Protein AF-A0A8J2TL43-F1 (afdb_monomer_lite)

pLDDT: mean 73.12, std 11.28, range [51.12, 89.69]

Organism: NCBI:txid1247562

Foldseek 3Di:
DVVVVVVVVVVVVVVVVVVPPPPDDPPCNVVVVVVVCVVVVPPVPVPCDPPDDPVVVVVLVVVLVVLVVCVVAVDDDPDDDPCPPDPPVVPNPDPVSVVCNVDDDDPVVSVVVNVVSVVCVVVVVVVVVVVVVVPPD

Radius of gyration: 39.13 Å; chains: 1; bounding box: 69×34×116 Å

Sequence (137 aa):
MSENVDKHIEKLVDKAMKDATLETPSFNFTAHVMSQVEAIAKPSTTVYKPLISNKFWVLLFGCALVLVAFSVFGTQPESKNWFDTIDYSIFSNNRVTNAVSGFRFSQTSFYAILMCAVMLFIQVPLLKHYFNKRMEF

Secondary structure (DSSP, 8-state):
-HHHHHHHHHHHHHHHHHHS---PPPTTHHHHHHHHHHHHHS--------SS-HHHHHHHHHHHHHHHHHHHHS---SS--TTTTS--TTTTT-HHHHHHTT----HHHHHHHHHHHHHHHHHHHHHHHHHHHHH--

Structure (mmCIF, N/CA/C/O backbone):
data_AF-A0A8J2TL43-F1
#
_entry.id   AF-A0A8J2TL43-F1
#
loop_
_atom_site.group_PDB
_atom_site.id
_atom_site.type_symbol
_atom_site.label_atom_id
_atom_site.label_alt_id
_atom_site.label_comp_id
_atom_site.label_asym_id
_atom_site.label_entity_id
_atom_site.label_seq_i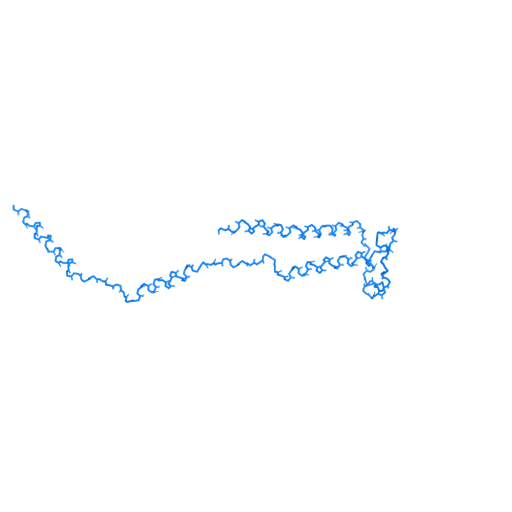d
_atom_site.pdbx_PDB_ins_code
_atom_site.Cartn_x
_atom_site.Cartn_y
_atom_site.Cartn_z
_atom_site.occupancy
_atom_site.B_iso_or_equiv
_atom_site.auth_seq_id
_atom_site.auth_comp_id
_atom_site.auth_asym_id
_atom_site.auth_atom_id
_atom_site.pdbx_PDB_model_num
ATOM 1 N N . MET A 1 1 ? -32.221 14.336 79.486 1.00 57.88 1 MET A N 1
ATOM 2 C CA . MET A 1 1 ? -33.206 15.202 78.793 1.00 57.88 1 MET A CA 1
ATOM 3 C C . MET A 1 1 ? -32.924 15.311 77.287 1.00 57.88 1 MET A C 1
ATOM 5 O O . MET A 1 1 ? -33.882 15.415 76.541 1.00 57.88 1 MET A O 1
ATOM 9 N N . SER A 1 2 ? -31.662 15.249 76.829 1.00 61.50 2 SER A N 1
ATOM 10 C CA . SER A 1 2 ? -31.260 15.359 75.409 1.00 61.50 2 SER A CA 1
ATOM 11 C C . SER A 1 2 ? -31.521 14.108 74.554 1.00 61.50 2 SER A C 1
ATOM 13 O O . SER A 1 2 ? -32.011 14.232 73.443 1.00 61.50 2 SER A O 1
ATOM 15 N N . GLU A 1 3 ? -31.303 12.904 75.089 1.00 70.12 3 GLU A N 1
ATOM 16 C CA . GLU A 1 3 ? -31.385 11.648 74.312 1.00 70.12 3 GLU A CA 1
ATOM 17 C C . GLU A 1 3 ? -32.776 11.354 73.713 1.00 70.12 3 GLU A C 1
ATOM 19 O O . GLU A 1 3 ? -32.910 10.678 72.697 1.00 70.12 3 GLU A O 1
ATOM 24 N N . ASN A 1 4 ? -33.843 11.858 74.340 1.00 72.62 4 ASN A N 1
ATOM 25 C CA . ASN A 1 4 ? -35.197 11.683 73.816 1.00 72.62 4 ASN A CA 1
ATOM 26 C C . ASN A 1 4 ? -35.430 12.587 72.593 1.00 72.62 4 ASN A C 1
ATOM 28 O O . ASN A 1 4 ? -36.062 12.174 71.627 1.00 72.62 4 ASN A O 1
ATOM 32 N N . VAL A 1 5 ? -34.851 13.793 72.600 1.00 77.88 5 VAL A N 1
ATOM 33 C CA . VAL A 1 5 ? -34.945 14.751 71.489 1.00 77.88 5 VAL A CA 1
ATOM 34 C C . VAL A 1 5 ? -34.274 14.181 70.240 1.00 77.88 5 VAL A C 1
ATOM 36 O O . VAL A 1 5 ? -34.893 14.189 69.180 1.00 77.88 5 VAL A O 1
ATOM 39 N N . ASP A 1 6 ? -33.089 13.585 70.373 1.00 82.19 6 ASP A N 1
ATOM 40 C CA . ASP A 1 6 ? -32.363 12.983 69.244 1.00 82.19 6 ASP A CA 1
ATOM 41 C C . ASP A 1 6 ? -33.162 11.845 68.584 1.00 82.19 6 ASP A C 1
ATOM 43 O O . ASP A 1 6 ? -33.313 11.813 67.362 1.00 82.19 6 ASP A O 1
ATOM 47 N N . LYS A 1 7 ? -33.798 10.980 69.389 1.00 84.06 7 LYS A N 1
ATOM 48 C CA . LYS A 1 7 ? -34.678 9.899 68.898 1.00 84.06 7 LYS A CA 1
ATOM 49 C C . LYS A 1 7 ? -35.912 10.421 68.162 1.00 84.06 7 LYS A C 1
ATOM 51 O O . LYS A 1 7 ? -36.431 9.755 67.264 1.00 84.06 7 LYS A O 1
ATOM 56 N N . HIS A 1 8 ? -36.424 11.587 68.553 1.00 85.38 8 HIS A N 1
ATOM 57 C CA . HIS A 1 8 ? -37.536 12.225 67.854 1.00 85.38 8 HIS A CA 1
ATOM 58 C C . HIS A 1 8 ? -37.095 12.813 66.511 1.00 85.38 8 HIS A C 1
ATOM 60 O O . HIS A 1 8 ? -37.832 12.672 65.538 1.00 85.38 8 HIS A O 1
ATOM 66 N N . ILE A 1 9 ? -35.903 13.409 66.435 1.00 85.75 9 ILE A N 1
ATOM 67 C CA . ILE A 1 9 ? -35.347 13.928 65.179 1.00 85.75 9 ILE A CA 1
ATOM 68 C C . ILE A 1 9 ? -35.045 12.789 64.201 1.00 85.75 9 ILE A C 1
ATOM 70 O O . ILE A 1 9 ? -35.451 12.866 63.044 1.00 85.75 9 ILE A O 1
ATOM 74 N N . GLU A 1 10 ? -34.433 11.701 64.662 1.00 87.69 10 GLU A N 1
ATOM 75 C CA . GLU A 1 10 ? -34.136 10.527 63.831 1.00 87.69 10 GLU A CA 1
ATOM 76 C C . GLU A 1 10 ? -35.414 9.912 63.240 1.00 87.69 10 GLU A C 1
ATOM 78 O O . GLU A 1 10 ? -35.498 9.679 62.037 1.00 87.69 10 GLU A O 1
ATOM 83 N N . LYS A 1 11 ? -36.480 9.784 64.044 1.00 88.75 11 LYS A N 1
ATOM 84 C CA . LYS A 1 11 ? -37.794 9.326 63.555 1.00 88.75 11 LYS A CA 1
ATOM 85 C C . LYS A 1 11 ? -38.423 10.254 62.517 1.00 88.75 11 LYS A C 1
ATOM 87 O O . LYS A 1 11 ? -39.170 9.779 61.662 1.00 88.75 11 LYS A O 1
ATOM 92 N N . LEU A 1 12 ? -38.186 11.562 62.609 1.00 88.38 12 LEU A N 1
ATOM 93 C CA . LEU A 1 12 ? -38.680 12.524 61.622 1.00 88.38 12 LEU A CA 1
ATOM 94 C C . LEU A 1 12 ? -37.902 12.411 60.308 1.00 88.38 12 LEU A C 1
ATOM 96 O O . LEU A 1 12 ? -38.522 12.439 59.246 1.00 88.38 12 LEU A O 1
ATOM 100 N N . VAL A 1 13 ? -36.582 12.230 60.381 1.00 87.56 13 VAL A N 1
ATOM 101 C CA . VAL A 1 13 ? -35.719 12.015 59.210 1.00 87.56 13 VAL A CA 1
ATOM 102 C C . VAL A 1 13 ? -36.069 10.702 58.514 1.00 87.56 13 VAL A C 1
ATOM 104 O O . VAL A 1 13 ? -36.318 10.713 57.311 1.00 87.56 13 VAL A O 1
ATOM 107 N N . ASP A 1 14 ? -36.207 9.605 59.258 1.00 86.12 14 ASP A N 1
ATOM 108 C CA . ASP A 1 14 ? -36.603 8.303 58.708 1.00 86.12 14 ASP A CA 1
ATOM 109 C C . ASP A 1 14 ? -37.970 8.361 58.028 1.00 86.12 14 ASP A C 1
ATOM 111 O O . ASP A 1 14 ? -38.169 7.797 56.951 1.00 86.12 14 ASP A O 1
ATOM 115 N N . LYS A 1 15 ? -38.927 9.071 58.633 1.00 84.81 15 LYS A N 1
ATOM 116 C CA . LYS A 1 15 ? -40.257 9.237 58.047 1.00 84.81 15 LYS A CA 1
ATOM 117 C C . LYS A 1 15 ? -40.203 10.077 56.770 1.00 84.81 15 LYS A C 1
ATOM 119 O O . LYS A 1 15 ? -40.811 9.692 55.778 1.00 84.81 15 LYS A O 1
ATOM 124 N N . ALA A 1 16 ? -39.437 11.167 56.770 1.00 83.56 16 ALA A N 1
ATOM 125 C CA . ALA A 1 16 ? -39.251 12.009 55.592 1.00 83.56 16 ALA A CA 1
ATOM 126 C C . ALA A 1 16 ? -38.532 11.268 54.449 1.00 83.56 16 ALA A C 1
ATOM 128 O O . ALA A 1 16 ? -38.919 11.413 53.293 1.00 83.56 16 ALA A O 1
ATOM 129 N N . MET A 1 17 ? -37.527 10.442 54.759 1.00 81.62 17 MET A N 1
ATOM 130 C CA . MET A 1 17 ? -36.815 9.630 53.765 1.00 81.62 17 MET A CA 1
ATOM 131 C C . MET A 1 17 ? -37.660 8.467 53.239 1.00 81.62 17 MET A C 1
ATOM 133 O O . MET A 1 17 ? -37.510 8.083 52.084 1.00 81.62 17 MET A O 1
ATOM 137 N N . LYS A 1 18 ? -38.557 7.909 54.059 1.00 80.31 18 LYS A N 1
ATOM 138 C CA . LYS A 1 18 ? -39.457 6.821 53.657 1.00 80.31 18 LYS A CA 1
ATOM 139 C C . LYS A 1 18 ? -40.646 7.303 52.821 1.00 80.31 18 LYS A C 1
ATOM 141 O O . LYS A 1 18 ? -41.090 6.572 51.939 1.00 80.31 18 LYS A O 1
ATOM 146 N N . ASP A 1 19 ? -41.141 8.511 53.093 1.00 74.12 19 ASP A N 1
ATOM 147 C CA . ASP A 1 19 ? -42.207 9.158 52.314 1.00 74.12 19 ASP A CA 1
ATOM 148 C C . ASP A 1 19 ? -41.674 9.795 51.014 1.00 74.12 19 ASP A C 1
ATOM 150 O O . ASP A 1 19 ? -42.450 10.115 50.111 1.00 74.12 19 ASP A O 1
ATOM 154 N N . ALA A 1 20 ? -40.353 9.950 50.879 1.00 75.00 20 ALA A N 1
ATOM 155 C CA . ALA A 1 20 ? -39.724 10.320 49.621 1.00 75.00 20 ALA A CA 1
ATOM 156 C C . ALA A 1 20 ? -39.819 9.145 48.634 1.00 75.00 20 ALA A C 1
ATOM 158 O O . ALA A 1 20 ? -39.071 8.170 48.710 1.00 75.00 20 ALA A O 1
ATOM 159 N N . THR A 1 21 ? -40.769 9.230 47.703 1.00 69.44 21 THR A N 1
ATOM 160 C CA . THR A 1 21 ? -40.912 8.265 46.608 1.00 69.44 21 THR A CA 1
ATOM 161 C C . THR A 1 21 ? -39.587 8.140 45.862 1.00 69.44 21 THR A C 1
ATOM 163 O O . THR A 1 21 ? -39.072 9.126 45.338 1.00 69.44 21 THR A O 1
ATOM 166 N N . LEU A 1 22 ? -39.029 6.931 45.815 1.00 72.50 22 LEU A N 1
ATOM 167 C CA . LEU A 1 22 ? -37.826 6.661 45.038 1.00 72.50 22 LEU A CA 1
ATOM 168 C C . LEU A 1 22 ? -38.150 6.889 43.558 1.00 72.50 22 LEU A C 1
ATOM 170 O O . LEU A 1 22 ? -38.976 6.180 42.982 1.00 72.50 22 LEU A O 1
ATOM 174 N N . GLU A 1 23 ? -37.508 7.893 42.963 1.00 73.75 23 GLU A N 1
ATOM 175 C CA . GLU A 1 23 ? -37.525 8.142 41.522 1.00 73.75 23 GLU A CA 1
ATOM 176 C C . GLU A 1 23 ? -37.062 6.860 40.821 1.00 73.75 23 GLU A C 1
ATOM 178 O O . GLU A 1 23 ? -35.902 6.450 40.920 1.00 73.75 23 GLU A O 1
ATOM 183 N N . THR A 1 24 ? -37.995 6.174 40.164 1.00 75.56 24 THR A N 1
ATOM 184 C CA . THR A 1 24 ? -37.669 4.976 39.395 1.00 75.56 24 THR A CA 1
ATOM 185 C C . THR A 1 24 ? -37.253 5.401 37.995 1.00 75.56 24 THR A C 1
ATOM 187 O O . THR A 1 24 ? -37.871 6.296 37.411 1.00 75.56 24 THR A O 1
ATOM 190 N N . PRO A 1 25 ? -36.190 4.797 37.438 1.00 79.25 25 PRO A N 1
ATOM 191 C CA . PRO A 1 25 ? -35.777 5.114 36.085 1.00 79.25 25 PRO A CA 1
ATOM 192 C C . PRO A 1 25 ? -36.932 4.840 35.121 1.0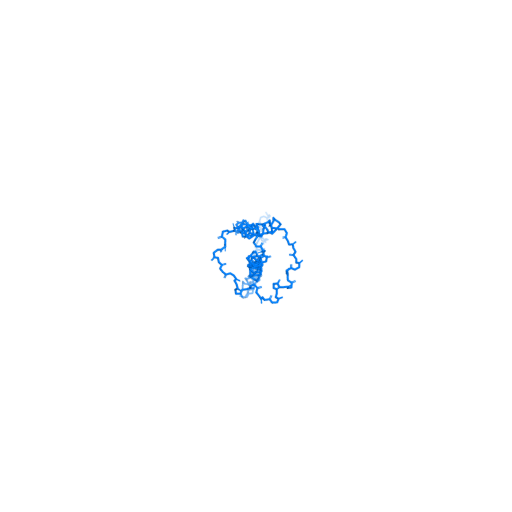0 79.25 25 PRO A C 1
ATOM 194 O O . PRO A 1 25 ? -37.760 3.952 35.342 1.00 79.25 25 PRO A O 1
ATOM 197 N N . SER A 1 26 ? -36.980 5.601 34.029 1.00 84.56 26 SER A N 1
ATOM 198 C CA . SER A 1 26 ? -37.991 5.385 32.999 1.00 84.56 26 SER A CA 1
ATOM 199 C C . SER A 1 26 ? -37.933 3.943 32.483 1.00 84.56 26 SER A C 1
ATOM 201 O O . SER A 1 26 ? -36.868 3.323 32.439 1.00 84.56 26 SER A O 1
ATOM 203 N N . PHE A 1 27 ? -39.079 3.415 32.047 1.00 81.56 27 PHE A N 1
ATOM 204 C CA . PHE A 1 27 ? -39.220 2.027 31.581 1.00 81.56 27 PHE A CA 1
ATOM 205 C C . PHE A 1 27 ? -38.156 1.610 30.541 1.00 81.56 27 PHE A C 1
ATOM 207 O O . PHE A 1 27 ? -37.763 0.451 30.483 1.00 81.56 27 PHE A O 1
ATOM 214 N N . ASN A 1 28 ? -37.644 2.567 29.755 1.00 84.50 28 ASN A N 1
ATOM 215 C CA . ASN A 1 28 ? -36.657 2.347 28.695 1.00 84.50 28 ASN A CA 1
ATOM 216 C C . ASN A 1 28 ? -35.259 2.917 28.999 1.00 84.50 28 ASN A C 1
ATOM 218 O O . ASN A 1 28 ? -34.457 3.075 28.075 1.00 84.50 28 ASN A O 1
ATOM 222 N N . PHE A 1 29 ? -34.949 3.240 30.258 1.00 86.38 29 PHE A N 1
ATOM 223 C CA . PHE A 1 29 ? -33.671 3.845 30.647 1.00 86.38 29 PHE A CA 1
ATOM 224 C C . PHE A 1 29 ? -32.468 3.004 30.201 1.00 86.38 29 PHE A C 1
ATOM 226 O O . PHE A 1 29 ? -31.594 3.497 29.490 1.00 86.38 29 PHE A O 1
ATOM 233 N N . THR A 1 30 ? -32.461 1.710 30.530 1.00 89.69 30 THR A N 1
ATOM 234 C CA . THR A 1 30 ? -31.364 0.804 30.159 1.00 89.69 30 THR A CA 1
ATOM 235 C C . THR A 1 30 ? -31.214 0.679 28.645 1.00 89.69 30 THR A C 1
ATOM 237 O O . THR A 1 30 ? -30.093 0.666 28.147 1.00 89.69 30 THR A O 1
ATOM 240 N N . ALA A 1 31 ? -32.323 0.643 27.899 1.00 86.38 31 ALA A N 1
ATOM 241 C CA . ALA A 1 31 ? -32.290 0.585 26.439 1.00 86.38 31 ALA A CA 1
ATOM 242 C C . ALA A 1 31 ? -31.687 1.864 25.832 1.00 86.38 31 ALA A C 1
ATOM 244 O O . ALA A 1 31 ? -30.854 1.781 24.932 1.00 86.38 31 ALA A O 1
ATOM 245 N N . HIS A 1 32 ? -32.039 3.042 26.360 1.00 88.50 32 HIS A N 1
ATOM 246 C CA . HIS A 1 32 ? -31.453 4.314 25.927 1.00 88.50 32 HIS A CA 1
ATOM 247 C C . HIS A 1 32 ? -29.956 4.390 26.231 1.00 88.50 32 HIS A C 1
ATOM 249 O O . HIS A 1 32 ? -29.175 4.738 25.345 1.00 88.50 32 HIS A O 1
ATOM 255 N N . VAL A 1 33 ? -29.545 4.017 27.446 1.00 89.00 33 VAL A N 1
ATOM 256 C CA . VAL A 1 33 ? -28.129 4.006 27.835 1.00 89.00 33 VAL A CA 1
ATOM 257 C C . VAL A 1 33 ? -27.346 3.026 26.966 1.00 89.00 33 VAL A C 1
ATOM 259 O O . VAL A 1 33 ? -26.344 3.420 26.380 1.00 89.00 33 VAL A O 1
ATOM 262 N N . MET A 1 34 ? -27.826 1.791 26.797 1.00 85.94 34 MET A N 1
ATOM 263 C CA . MET A 1 34 ? -27.160 0.796 25.949 1.00 85.94 34 MET A CA 1
ATOM 264 C C . MET A 1 34 ? -27.094 1.231 24.483 1.00 85.94 34 MET A C 1
ATOM 266 O O . MET A 1 34 ? -26.064 1.023 23.856 1.00 85.94 34 MET A O 1
ATOM 270 N N . SER A 1 35 ? -28.121 1.902 23.951 1.00 85.31 35 SER A N 1
ATOM 271 C CA . SER A 1 35 ? -28.093 2.415 22.572 1.00 85.31 35 SER A CA 1
ATOM 272 C C . SER A 1 35 ? -27.035 3.506 22.361 1.00 85.31 35 SER A C 1
ATOM 274 O O . SER A 1 35 ? -26.363 3.531 21.330 1.00 85.31 35 SER A O 1
ATOM 276 N N . GLN A 1 36 ? -26.835 4.387 23.350 1.00 83.88 36 GLN A N 1
ATOM 277 C CA . GLN A 1 36 ? -25.783 5.404 23.300 1.00 83.88 36 GLN A CA 1
ATOM 278 C C . GLN A 1 36 ? -24.403 4.792 23.534 1.00 83.88 36 GLN A C 1
ATOM 280 O O . GLN A 1 36 ? -23.450 5.156 22.849 1.00 83.88 36 GLN A O 1
ATOM 285 N N . VAL A 1 37 ? -24.297 3.826 24.448 1.00 83.25 37 VAL A N 1
ATOM 286 C CA . VAL A 1 37 ? -23.062 3.071 24.670 1.00 83.25 37 VAL A CA 1
ATOM 287 C C . VAL A 1 37 ? -22.681 2.312 23.408 1.00 83.25 37 VAL A C 1
ATOM 289 O O . VAL A 1 37 ? -21.528 2.381 23.030 1.00 83.25 37 VAL A O 1
ATOM 292 N N . GLU A 1 38 ? -23.606 1.672 22.696 1.00 79.56 38 GLU A N 1
ATOM 293 C CA . GLU A 1 38 ? -23.321 0.986 21.430 1.00 79.56 38 GLU A CA 1
ATOM 294 C C . GLU A 1 38 ? -22.919 1.968 20.316 1.00 79.56 38 GLU A C 1
ATOM 296 O O . GLU A 1 38 ? -22.036 1.671 19.512 1.00 79.56 38 GLU A O 1
ATOM 301 N N . ALA A 1 39 ? -23.502 3.170 20.286 1.00 74.00 39 ALA A N 1
ATOM 302 C CA . ALA A 1 39 ? -23.092 4.223 19.357 1.00 74.00 39 ALA A CA 1
ATOM 303 C C . ALA A 1 39 ? -21.664 4.740 19.627 1.00 74.00 39 ALA A C 1
ATOM 305 O O . ALA A 1 39 ? -20.956 5.066 18.677 1.00 74.00 39 ALA A O 1
ATOM 306 N N . ILE A 1 40 ? -21.238 4.784 20.894 1.00 71.56 40 ILE A N 1
ATOM 307 C CA . ILE A 1 40 ? -19.886 5.193 21.319 1.00 71.56 40 ILE A CA 1
ATOM 308 C C . ILE A 1 40 ? -18.889 4.021 21.237 1.00 71.56 40 ILE A C 1
ATOM 310 O O . ILE A 1 40 ? -17.716 4.215 20.928 1.00 71.56 40 ILE A O 1
ATOM 314 N N . ALA A 1 41 ? -19.355 2.804 21.521 1.00 66.81 41 ALA A N 1
ATOM 315 C CA . ALA A 1 41 ? -18.575 1.573 21.592 1.00 66.81 41 ALA A CA 1
ATOM 316 C C . ALA A 1 41 ? -18.438 0.874 20.248 1.00 66.81 41 ALA A C 1
ATOM 318 O O . ALA A 1 41 ? -17.625 -0.039 20.159 1.00 66.81 41 ALA A O 1
ATOM 319 N N . LYS A 1 42 ? -19.163 1.302 19.202 1.00 60.75 42 LYS A N 1
ATOM 320 C CA . LYS A 1 42 ? -18.664 1.161 17.835 1.00 60.75 42 LYS A CA 1
ATOM 321 C C . LYS A 1 42 ? -17.328 1.876 17.848 1.00 60.75 42 LYS A C 1
ATOM 323 O O . LYS A 1 42 ? -17.318 3.110 17.805 1.00 60.75 42 LYS A O 1
ATOM 328 N N . PRO A 1 43 ? -16.202 1.142 17.934 1.00 56.50 43 PRO A N 1
ATOM 329 C CA . PRO A 1 43 ? -14.933 1.797 17.767 1.00 56.50 43 PRO A CA 1
ATOM 330 C C . PRO A 1 43 ? -15.080 2.476 16.413 1.00 56.50 43 PRO A C 1
ATOM 332 O O . PRO A 1 43 ? -15.684 1.917 15.486 1.00 56.50 43 PRO A O 1
ATOM 335 N N . SER A 1 44 ? -14.539 3.672 16.266 1.00 55.16 44 SER A N 1
ATOM 336 C CA . SER A 1 44 ? -14.006 4.046 14.973 1.00 55.16 44 SER A CA 1
ATOM 337 C C . SER A 1 44 ? -12.994 2.953 14.633 1.00 55.16 44 SER A C 1
ATOM 339 O O . SER A 1 44 ? -11.805 3.097 14.911 1.00 55.16 44 SER A O 1
ATOM 341 N N . THR A 1 45 ? -13.476 1.798 14.159 1.00 51.84 45 THR A N 1
ATOM 342 C CA . THR A 1 45 ? -12.667 0.724 13.632 1.00 51.84 45 THR A CA 1
ATOM 343 C C . THR A 1 45 ? -11.882 1.478 12.605 1.00 51.84 45 THR A C 1
ATOM 345 O O . THR A 1 45 ? -12.476 2.083 11.705 1.00 51.84 45 THR A O 1
ATOM 348 N N . THR A 1 46 ? -10.590 1.613 12.851 1.00 56.44 46 THR A N 1
ATOM 349 C CA . THR A 1 46 ? -9.658 2.217 11.929 1.00 56.44 46 THR A CA 1
ATOM 350 C C . THR A 1 46 ? -9.759 1.327 10.712 1.00 56.44 46 THR A C 1
ATOM 352 O O . THR A 1 46 ? -9.120 0.283 10.645 1.00 56.44 46 THR A O 1
ATOM 355 N N . VAL A 1 47 ? -10.712 1.647 9.826 1.00 59.03 47 VAL A N 1
ATOM 356 C CA . VAL A 1 47 ? -11.060 0.808 8.692 1.00 59.03 47 VAL A CA 1
ATOM 357 C C . VAL A 1 47 ? -9.756 0.695 7.953 1.00 59.03 47 VAL A C 1
ATOM 359 O O . VAL A 1 47 ? -9.237 1.709 7.479 1.00 59.03 47 VAL A O 1
ATOM 362 N N . TYR A 1 48 ? -9.180 -0.507 7.987 1.00 56.12 48 TYR A N 1
ATOM 363 C CA . TYR A 1 48 ? -7.852 -0.753 7.474 1.00 56.12 48 TYR A CA 1
ATOM 364 C C . TYR A 1 48 ? -7.899 -0.424 5.992 1.00 56.12 48 TYR A C 1
ATOM 366 O O . TYR A 1 48 ? -8.376 -1.199 5.161 1.00 56.12 48 TYR A O 1
ATOM 374 N N . LYS A 1 49 ? -7.474 0.793 5.664 1.00 60.16 49 LYS A N 1
ATOM 375 C CA . LYS A 1 49 ? -7.371 1.235 4.293 1.00 60.16 49 LYS A CA 1
ATOM 376 C C . LYS A 1 49 ? -6.080 0.606 3.798 1.00 60.16 49 LYS A C 1
ATOM 378 O O . LYS A 1 49 ? -5.020 0.937 4.334 1.00 60.16 49 LYS A O 1
ATOM 383 N N . PRO A 1 50 ? -6.138 -0.325 2.835 1.00 62.28 50 PRO A N 1
ATOM 384 C CA . PRO A 1 50 ? -4.930 -0.967 2.354 1.00 62.28 50 PRO A CA 1
ATOM 385 C C . PRO A 1 50 ? -3.962 0.126 1.884 1.00 62.28 50 PRO A C 1
ATOM 387 O O . PRO A 1 50 ? -4.328 0.942 1.037 1.00 62.28 50 PRO A O 1
ATOM 390 N N . LEU A 1 51 ? -2.751 0.157 2.464 1.00 62.91 51 LEU A N 1
ATOM 391 C CA . LEU A 1 51 ? -1.723 1.185 2.207 1.00 62.91 51 LEU A CA 1
ATOM 392 C C . LEU A 1 51 ? -1.454 1.383 0.708 1.00 62.91 51 LEU A C 1
ATOM 394 O O . LEU A 1 51 ? -1.100 2.469 0.265 1.00 62.91 51 LEU A O 1
ATOM 398 N N . ILE A 1 52 ? -1.654 0.323 -0.070 1.00 64.75 52 ILE A N 1
ATOM 399 C CA . ILE A 1 52 ? -1.607 0.310 -1.523 1.00 64.75 52 ILE A CA 1
ATOM 400 C C . ILE A 1 52 ? -2.924 -0.288 -2.007 1.00 64.75 52 ILE A C 1
ATOM 402 O O . ILE A 1 52 ? -3.273 -1.417 -1.660 1.00 64.75 52 ILE A O 1
ATOM 406 N N . SER A 1 53 ? -3.666 0.484 -2.803 1.00 75.50 53 SER A N 1
ATOM 407 C CA . SER A 1 53 ? -4.880 0.007 -3.467 1.00 75.50 53 SER A CA 1
ATOM 408 C C . SER A 1 53 ? -4.550 -1.198 -4.354 1.00 75.50 53 SER A C 1
ATOM 410 O O . SER A 1 53 ? -3.517 -1.199 -5.021 1.00 75.50 53 SER A O 1
ATOM 412 N N . ASN A 1 54 ? -5.440 -2.192 -4.438 1.00 72.50 54 ASN A N 1
ATOM 413 C CA . ASN A 1 54 ? -5.252 -3.374 -5.298 1.00 72.50 54 ASN A CA 1
ATOM 414 C C . ASN A 1 54 ? -4.949 -3.005 -6.764 1.00 72.50 54 ASN A C 1
ATOM 416 O O . ASN A 1 54 ? -4.226 -3.719 -7.452 1.00 72.50 54 ASN A O 1
ATOM 420 N N . LYS A 1 55 ? -5.430 -1.844 -7.226 1.00 80.06 55 LYS A N 1
ATOM 421 C CA . LYS A 1 55 ? -5.150 -1.303 -8.567 1.00 80.06 55 LYS A CA 1
ATOM 422 C C . LYS A 1 55 ? -3.667 -0.980 -8.782 1.00 80.06 55 LYS A C 1
ATOM 424 O O . LYS A 1 55 ? -3.154 -1.115 -9.886 1.00 80.06 55 LYS A O 1
ATOM 429 N N . PHE A 1 56 ? -2.974 -0.569 -7.726 1.00 80.44 56 PHE A N 1
ATOM 430 C CA . PHE A 1 56 ? -1.574 -0.172 -7.793 1.00 80.44 56 PHE A CA 1
ATOM 431 C C . PHE A 1 56 ? -0.640 -1.388 -7.885 1.00 80.44 56 PHE A C 1
ATOM 433 O O . PHE A 1 56 ? 0.395 -1.297 -8.531 1.00 80.44 56 PHE A O 1
ATOM 440 N N . TRP A 1 57 ? -1.036 -2.553 -7.357 1.00 79.69 57 TRP A N 1
ATOM 441 C CA . TRP A 1 57 ? -0.328 -3.819 -7.606 1.00 79.69 57 TRP A CA 1
ATOM 442 C C . TRP A 1 57 ? -0.364 -4.227 -9.082 1.00 79.69 57 TRP A C 1
ATOM 444 O O . TRP A 1 57 ? 0.657 -4.637 -9.628 1.00 79.69 57 TRP A O 1
ATOM 454 N N . VAL A 1 58 ? -1.516 -4.059 -9.740 1.00 83.19 58 VAL A N 1
ATOM 455 C CA . VAL A 1 58 ? -1.657 -4.315 -11.183 1.00 83.19 58 VAL A CA 1
ATOM 456 C C . VAL A 1 58 ? -0.791 -3.350 -11.994 1.00 83.19 58 VAL A C 1
ATOM 458 O O . VAL A 1 58 ? -0.103 -3.777 -12.917 1.00 83.19 58 VAL A O 1
ATOM 461 N N . LEU A 1 59 ? -0.767 -2.066 -11.620 1.00 85.19 59 LEU A N 1
ATOM 462 C CA . LEU A 1 59 ? 0.092 -1.062 -12.256 1.00 85.19 59 LEU A CA 1
ATOM 463 C C . LEU A 1 59 ? 1.581 -1.398 -12.099 1.00 85.19 59 LEU A C 1
ATOM 465 O O . LEU A 1 59 ? 2.329 -1.332 -13.072 1.00 85.19 59 LEU A O 1
ATOM 469 N N . LEU A 1 60 ? 2.000 -1.770 -10.887 1.00 83.69 60 LEU A N 1
ATOM 470 C CA . LEU A 1 60 ? 3.380 -2.139 -10.584 1.00 83.69 60 LEU A CA 1
ATOM 471 C C . LEU A 1 60 ? 3.801 -3.332 -11.456 1.00 83.69 60 LEU A C 1
ATOM 473 O O . LEU A 1 60 ? 4.791 -3.244 -12.179 1.00 83.69 60 LEU A O 1
ATOM 477 N N . PHE A 1 61 ? 2.997 -4.402 -11.464 1.00 84.31 61 PHE A N 1
ATOM 478 C CA . PHE A 1 61 ? 3.233 -5.589 -12.288 1.00 84.31 61 PHE A CA 1
ATOM 479 C C . PHE A 1 61 ? 3.281 -5.259 -13.786 1.00 84.31 61 PHE A C 1
ATOM 481 O O . PHE A 1 61 ? 4.184 -5.713 -14.484 1.00 84.31 61 PHE A O 1
ATOM 488 N N . GLY A 1 62 ? 2.369 -4.412 -14.271 1.00 87.69 62 GLY A N 1
ATOM 489 C CA . GLY A 1 62 ? 2.385 -3.929 -15.651 1.00 87.69 62 GLY A CA 1
ATOM 490 C C . GLY A 1 62 ? 3.676 -3.183 -15.995 1.00 87.69 62 GLY A C 1
ATOM 491 O O . GLY A 1 62 ? 4.265 -3.435 -17.041 1.00 87.69 62 GLY A O 1
ATOM 492 N N . CYS A 1 63 ? 4.167 -2.328 -15.096 1.00 83.81 63 CYS A N 1
ATOM 493 C CA . CYS A 1 63 ? 5.421 -1.597 -15.286 1.00 83.81 63 CYS A CA 1
ATOM 494 C C . CYS A 1 63 ? 6.631 -2.544 -15.355 1.00 83.81 63 CYS A C 1
ATOM 496 O O . CYS A 1 63 ? 7.472 -2.414 -16.243 1.00 83.81 63 CYS A O 1
ATOM 498 N N . ALA A 1 64 ? 6.684 -3.554 -14.480 1.00 82.88 64 ALA A N 1
ATOM 499 C CA . ALA A 1 64 ? 7.717 -4.588 -14.543 1.00 82.88 64 ALA A CA 1
ATOM 500 C C . ALA A 1 64 ? 7.663 -5.381 -15.853 1.00 82.88 64 ALA A C 1
ATOM 502 O O . ALA A 1 64 ? 8.697 -5.621 -16.468 1.00 82.88 64 ALA A O 1
ATOM 503 N N . LEU A 1 65 ? 6.463 -5.746 -16.306 1.00 84.06 65 LEU A N 1
ATOM 504 C CA . LEU A 1 65 ? 6.271 -6.497 -17.544 1.0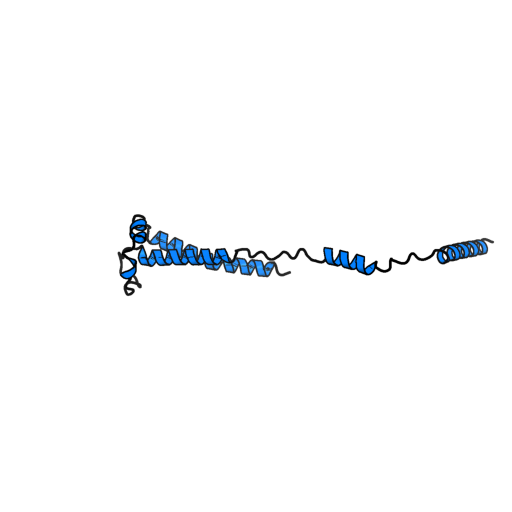0 84.06 65 LEU A CA 1
ATOM 505 C C . LEU A 1 65 ? 6.704 -5.675 -18.766 1.00 84.06 65 LEU A C 1
ATOM 507 O O . LEU A 1 65 ? 7.385 -6.200 -19.642 1.00 84.06 65 LEU A O 1
ATOM 511 N N . VAL A 1 66 ? 6.394 -4.375 -18.791 1.00 82.75 66 VAL A N 1
ATOM 512 C CA . VAL A 1 66 ? 6.859 -3.447 -19.836 1.00 82.75 66 VAL A CA 1
ATOM 513 C C . VAL A 1 66 ? 8.381 -3.323 -19.833 1.00 82.75 66 VAL A C 1
ATOM 515 O O . VAL A 1 66 ? 8.985 -3.358 -20.902 1.00 82.75 66 VAL A O 1
ATOM 518 N N . LEU A 1 67 ? 9.016 -3.228 -18.661 1.00 77.56 67 LEU A N 1
ATOM 519 C CA . LEU A 1 67 ? 10.478 -3.204 -18.564 1.00 77.56 67 LEU A CA 1
ATOM 520 C C . LEU A 1 67 ? 11.091 -4.502 -19.098 1.00 77.56 67 LEU A C 1
ATOM 522 O O . LEU A 1 67 ? 12.003 -4.451 -19.916 1.00 77.56 67 LEU A O 1
ATOM 526 N N . VAL A 1 68 ? 10.564 -5.662 -18.704 1.00 77.75 68 VAL A N 1
ATOM 527 C CA . VAL A 1 68 ? 11.036 -6.965 -19.201 1.00 77.75 68 VAL A CA 1
ATOM 528 C C . VAL A 1 68 ? 10.861 -7.072 -20.718 1.00 77.75 68 VAL A C 1
ATOM 530 O O . VAL A 1 68 ? 11.802 -7.451 -21.413 1.00 77.75 68 VAL A O 1
ATOM 533 N N . ALA A 1 69 ? 9.707 -6.669 -21.252 1.00 75.88 69 ALA A N 1
ATOM 534 C CA . ALA A 1 69 ? 9.472 -6.637 -22.693 1.00 75.88 69 ALA A CA 1
ATOM 535 C C . ALA A 1 69 ? 10.456 -5.692 -23.405 1.00 75.88 69 ALA A C 1
ATOM 537 O O . ALA A 1 69 ? 11.028 -6.051 -24.430 1.00 75.88 69 ALA A O 1
ATOM 538 N N . PHE A 1 70 ? 10.729 -4.514 -22.841 1.00 70.75 70 PHE A N 1
ATOM 539 C CA . PHE A 1 70 ? 11.722 -3.594 -23.391 1.00 70.75 70 PHE A CA 1
ATOM 540 C C . PHE A 1 70 ? 13.145 -4.177 -23.366 1.00 70.75 70 PHE A C 1
ATOM 542 O O . PHE A 1 70 ? 13.885 -3.989 -24.326 1.00 70.75 70 PHE A O 1
ATOM 549 N N . SER A 1 71 ? 13.519 -4.938 -22.332 1.00 66.62 71 SER A N 1
ATOM 550 C CA . SER A 1 71 ? 14.809 -5.646 -22.290 1.00 66.62 71 SER A CA 1
ATOM 551 C C . SER A 1 71 ? 14.965 -6.613 -23.458 1.00 66.62 71 SER A C 1
ATOM 553 O O . SER A 1 71 ? 16.035 -6.706 -24.056 1.00 66.62 71 SER A O 1
ATOM 555 N N . VAL A 1 72 ? 13.892 -7.347 -23.742 1.00 66.06 72 VAL A N 1
ATOM 556 C CA . VAL A 1 72 ? 13.860 -8.414 -24.739 1.00 66.06 72 VAL A CA 1
ATOM 557 C C . VAL A 1 72 ? 13.812 -7.854 -26.163 1.00 66.06 72 VAL A C 1
ATOM 559 O O . VAL A 1 72 ? 14.482 -8.378 -27.045 1.00 66.06 72 VAL A O 1
ATOM 562 N N . PHE A 1 73 ? 13.048 -6.782 -26.393 1.00 66.75 73 PHE A N 1
ATOM 563 C CA . PHE A 1 73 ? 12.781 -6.259 -27.739 1.00 66.75 73 PHE A CA 1
ATOM 564 C C . PHE A 1 73 ? 13.539 -4.970 -28.094 1.00 66.75 73 PHE A C 1
ATOM 566 O O . PHE A 1 73 ? 13.620 -4.621 -29.269 1.00 66.75 73 PHE A O 1
ATOM 573 N N . GLY A 1 74 ? 14.049 -4.231 -27.106 1.00 59.34 74 GLY A N 1
ATOM 574 C CA . GLY A 1 74 ? 14.647 -2.902 -27.285 1.00 59.34 74 GLY A CA 1
ATOM 575 C C . GLY A 1 74 ? 16.176 -2.878 -27.347 1.00 59.34 74 GLY A C 1
ATOM 576 O O . GLY A 1 74 ? 16.748 -1.822 -27.610 1.00 59.34 74 GLY A O 1
ATOM 577 N N . THR A 1 75 ? 16.854 -4.006 -27.110 1.00 55.22 75 THR A N 1
ATOM 578 C CA . THR A 1 75 ? 18.322 -4.078 -27.157 1.00 55.22 75 THR A CA 1
ATOM 579 C C . THR A 1 75 ? 18.794 -4.820 -28.407 1.00 55.22 75 THR A C 1
ATOM 581 O O . THR A 1 75 ? 18.415 -5.959 -28.658 1.00 55.22 75 THR A O 1
ATOM 584 N N . GLN A 1 76 ? 19.617 -4.156 -29.224 1.00 57.50 76 GLN A N 1
ATOM 585 C CA . GLN A 1 76 ? 20.311 -4.797 -30.340 1.00 57.50 76 GLN A CA 1
ATOM 586 C C . GLN A 1 76 ? 21.458 -5.654 -29.765 1.00 57.50 76 GLN A C 1
ATOM 588 O O . GLN A 1 76 ? 22.212 -5.152 -28.921 1.00 57.50 76 GLN A O 1
ATOM 593 N N . PRO A 1 77 ? 21.582 -6.937 -30.151 1.00 52.91 77 PRO A N 1
ATOM 594 C CA . PRO A 1 77 ? 22.514 -7.860 -29.517 1.00 52.91 77 PRO A CA 1
ATOM 595 C C . PRO A 1 77 ? 23.948 -7.588 -29.990 1.00 52.91 77 PRO A C 1
ATOM 597 O O . PRO A 1 77 ? 24.364 -8.044 -31.047 1.00 52.91 77 PRO A O 1
ATOM 600 N N . GLU A 1 78 ? 24.721 -6.855 -29.190 1.00 52.38 78 GLU A N 1
ATOM 601 C CA . GLU A 1 78 ? 26.181 -6.711 -29.367 1.00 52.38 78 GLU A CA 1
ATOM 602 C C . GLU A 1 78 ? 26.963 -7.884 -28.735 1.00 52.38 78 GLU A C 1
ATOM 604 O O . GLU A 1 78 ? 28.177 -7.999 -28.880 1.00 52.38 78 GLU A O 1
ATOM 609 N N . SER A 1 79 ? 26.289 -8.799 -28.032 1.00 56.38 79 SER A N 1
ATOM 610 C CA . SER A 1 79 ? 26.905 -9.998 -27.463 1.00 56.38 79 SER A CA 1
ATOM 611 C C . SER A 1 79 ? 25.914 -11.160 -27.402 1.00 56.38 79 SER A C 1
ATOM 613 O O . SER A 1 79 ? 24.712 -10.961 -27.219 1.00 56.38 79 SER A O 1
ATOM 615 N N . LYS A 1 80 ? 26.431 -12.389 -27.557 1.00 53.84 80 LYS A N 1
ATOM 616 C CA . LYS A 1 80 ? 25.684 -13.641 -27.358 1.00 53.84 80 LYS A CA 1
ATOM 617 C C . LYS A 1 80 ? 25.132 -13.684 -25.932 1.00 53.84 80 LYS A C 1
ATOM 619 O O . LYS A 1 80 ? 25.845 -14.029 -24.991 1.00 53.84 80 LYS A O 1
ATOM 624 N N . ASN A 1 81 ? 23.867 -13.313 -25.783 1.00 60.56 81 ASN A N 1
ATOM 625 C CA . ASN A 1 81 ? 23.139 -13.362 -24.523 1.00 60.56 81 ASN A CA 1
ATOM 626 C C . ASN A 1 81 ? 22.509 -14.750 -24.330 1.00 60.56 81 ASN A C 1
ATOM 628 O O . ASN A 1 81 ? 22.229 -15.459 -25.289 1.00 60.56 81 ASN A O 1
ATOM 632 N N . TRP A 1 82 ? 22.216 -15.142 -23.090 1.00 56.56 82 TRP A N 1
ATOM 633 C CA . TRP A 1 82 ? 21.558 -16.424 -22.773 1.00 56.56 82 TRP A CA 1
ATOM 634 C C . TRP A 1 82 ? 20.164 -16.611 -23.408 1.00 56.56 82 TRP A C 1
ATOM 636 O O . TRP A 1 82 ? 19.627 -17.713 -23.389 1.00 56.56 82 TRP A O 1
ATOM 646 N N . PHE A 1 83 ? 19.592 -15.551 -23.986 1.00 58.97 83 PHE A N 1
ATOM 647 C CA . PHE A 1 83 ? 18.281 -15.534 -24.641 1.00 58.97 83 PHE A CA 1
ATOM 648 C C . PHE A 1 83 ? 18.339 -15.642 -26.175 1.00 58.97 83 PHE A C 1
ATOM 650 O O . PHE A 1 83 ? 17.295 -15.566 -26.815 1.00 58.97 83 PHE A O 1
ATOM 657 N N . ASP A 1 84 ? 19.519 -15.863 -26.765 1.00 59.25 84 ASP A N 1
ATOM 658 C CA . ASP A 1 84 ? 19.746 -15.939 -28.226 1.00 59.25 84 ASP A CA 1
ATOM 659 C C . ASP A 1 84 ? 19.035 -17.133 -28.907 1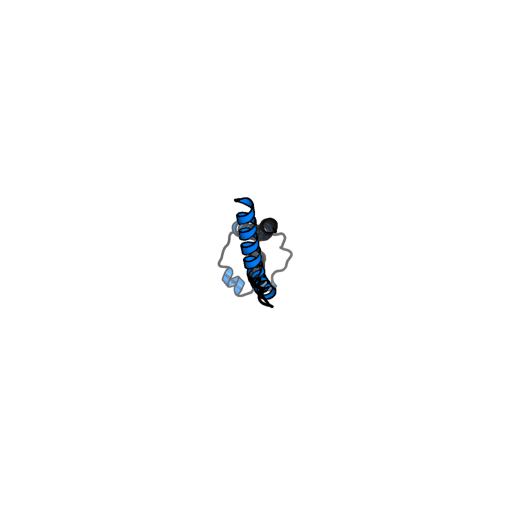.00 59.25 84 ASP A C 1
ATOM 661 O O . ASP A 1 84 ? 19.018 -17.260 -30.124 1.00 59.25 84 ASP A O 1
ATOM 665 N N . THR A 1 85 ? 18.444 -18.041 -28.120 1.00 59.78 85 THR A N 1
ATOM 666 C CA . THR A 1 85 ? 17.640 -19.180 -28.606 1.00 59.78 85 THR A CA 1
ATOM 667 C C . THR A 1 85 ? 16.156 -18.838 -28.775 1.00 59.78 85 THR A C 1
ATOM 669 O O . THR A 1 85 ? 15.403 -19.634 -29.332 1.00 59.78 85 THR A O 1
ATOM 672 N N . ILE A 1 86 ? 15.704 -17.677 -28.295 1.00 60.09 86 ILE A N 1
ATOM 673 C CA . ILE A 1 86 ? 14.305 -17.274 -28.434 1.00 60.09 86 ILE A CA 1
ATOM 674 C C . ILE A 1 86 ? 14.173 -16.420 -29.697 1.00 60.09 86 ILE A C 1
ATOM 676 O O . ILE A 1 86 ? 14.694 -15.311 -29.778 1.00 60.09 86 ILE A O 1
ATOM 680 N N . ASP A 1 87 ? 13.484 -16.961 -30.699 1.00 58.19 87 ASP A N 1
ATOM 681 C CA . ASP A 1 87 ? 13.228 -16.278 -31.965 1.00 58.19 87 ASP A CA 1
ATOM 682 C C . ASP A 1 87 ? 12.177 -15.170 -31.765 1.00 58.19 87 ASP A C 1
ATOM 684 O O . ASP A 1 87 ? 10.974 -15.420 -31.654 1.00 58.19 87 ASP A O 1
ATOM 688 N N . TYR A 1 88 ? 12.644 -13.922 -31.670 1.00 60.84 88 TYR A N 1
ATOM 689 C CA . TYR A 1 88 ? 11.809 -12.730 -31.478 1.00 60.84 88 TYR A CA 1
ATOM 690 C C . TYR A 1 88 ? 11.405 -12.043 -32.795 1.00 60.84 88 TYR A C 1
ATOM 692 O O . TYR A 1 88 ? 10.882 -10.920 -32.777 1.00 60.84 88 TYR A O 1
ATOM 700 N N . SER A 1 89 ? 11.602 -12.706 -33.941 1.00 59.16 89 SER A N 1
ATOM 701 C CA . SER A 1 89 ? 11.303 -12.173 -35.283 1.00 59.16 89 SER A CA 1
ATOM 702 C C . SER A 1 89 ? 9.859 -11.674 -35.456 1.00 59.16 89 SER A C 1
ATOM 704 O O . SER A 1 89 ? 9.612 -10.753 -36.233 1.00 59.16 89 SER A O 1
ATOM 706 N N . ILE A 1 90 ? 8.910 -12.195 -34.672 1.00 58.78 90 ILE A N 1
ATOM 707 C CA . ILE A 1 90 ? 7.485 -11.826 -34.735 1.00 58.78 90 ILE A CA 1
ATOM 708 C C . ILE A 1 90 ? 7.212 -10.413 -34.175 1.00 58.78 90 ILE A C 1
ATOM 710 O O . ILE A 1 90 ? 6.255 -9.760 -34.591 1.00 58.78 90 ILE A O 1
ATOM 714 N N . PHE A 1 91 ? 8.044 -9.895 -33.262 1.00 56.19 91 PHE A N 1
ATOM 715 C CA . PHE A 1 91 ? 7.774 -8.621 -32.571 1.00 56.19 91 PHE A CA 1
ATOM 716 C C . PHE A 1 91 ? 8.691 -7.462 -33.000 1.00 56.19 91 PHE A C 1
ATOM 718 O O . PHE A 1 91 ? 8.423 -6.301 -32.687 1.00 56.19 91 PHE A O 1
ATOM 725 N N . SER A 1 92 ? 9.752 -7.76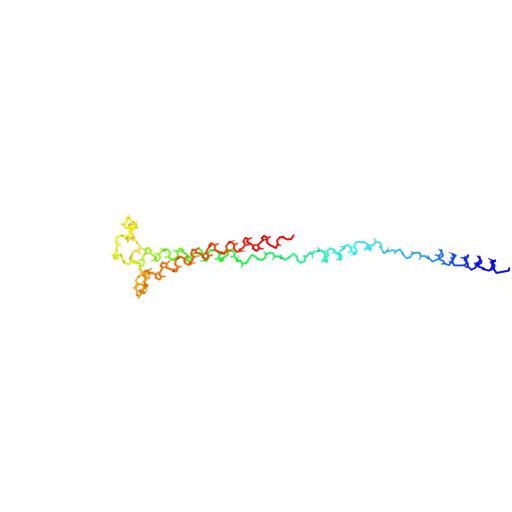0 -33.753 1.00 59.38 92 SER A N 1
ATOM 726 C CA . SER A 1 92 ? 10.751 -6.784 -34.209 1.00 59.38 92 SER A CA 1
ATOM 727 C C . SER A 1 92 ? 10.199 -5.740 -35.200 1.00 59.38 92 SER A C 1
ATOM 729 O O . SER A 1 92 ? 10.689 -4.613 -35.217 1.00 59.38 92 SER A O 1
ATOM 731 N N . ASN A 1 93 ? 9.153 -6.057 -35.975 1.00 57.84 93 ASN A N 1
ATOM 732 C CA . ASN A 1 93 ? 8.676 -5.214 -37.083 1.00 57.84 93 ASN A CA 1
ATOM 733 C C . ASN A 1 93 ? 7.386 -4.421 -36.779 1.00 57.84 93 ASN A C 1
ATOM 735 O O . ASN A 1 93 ? 6.503 -4.304 -37.631 1.00 57.84 93 ASN A O 1
ATOM 739 N N . ASN A 1 94 ? 7.225 -3.893 -35.563 1.00 61.22 94 ASN A N 1
ATOM 740 C CA . ASN A 1 94 ? 6.052 -3.088 -35.208 1.00 61.22 94 ASN A CA 1
ATOM 741 C C . ASN A 1 94 ? 6.387 -1.573 -35.160 1.00 61.22 94 ASN A C 1
ATOM 743 O O . ASN A 1 94 ? 7.515 -1.161 -34.883 1.00 61.22 94 ASN A O 1
ATOM 747 N N . ARG A 1 95 ? 5.397 -0.709 -35.448 1.00 60.88 95 ARG A N 1
ATOM 748 C CA . ARG A 1 95 ? 5.552 0.767 -35.439 1.00 60.88 95 ARG A CA 1
ATOM 749 C C . ARG A 1 95 ? 5.996 1.327 -34.080 1.00 60.88 95 ARG A C 1
ATOM 751 O O . ARG A 1 95 ? 6.541 2.425 -34.038 1.00 60.88 95 ARG A O 1
ATOM 758 N N . VAL A 1 96 ? 5.755 0.597 -32.991 1.00 64.19 96 VAL A N 1
ATOM 759 C CA . VAL A 1 96 ? 6.095 1.011 -31.624 1.00 64.19 96 VAL A CA 1
ATOM 760 C C . VAL A 1 96 ? 7.599 0.875 -31.391 1.00 64.19 96 VAL A C 1
ATOM 762 O O . VAL A 1 96 ? 8.221 1.817 -30.909 1.00 64.19 96 VAL A O 1
ATOM 765 N N . THR A 1 97 ? 8.211 -0.228 -31.823 1.00 61.66 97 THR A N 1
ATOM 766 C CA . THR A 1 97 ? 9.658 -0.451 -31.725 1.00 61.66 97 THR A CA 1
ATOM 767 C C . THR A 1 97 ? 10.431 0.604 -32.524 1.00 61.66 97 THR A C 1
ATOM 769 O O . THR A 1 97 ? 11.408 1.147 -32.021 1.00 61.66 97 THR A O 1
ATOM 772 N N . ASN A 1 98 ? 9.941 0.999 -33.707 1.00 64.19 98 ASN A N 1
ATOM 773 C CA . ASN A 1 98 ? 10.529 2.090 -34.503 1.00 64.19 98 ASN A CA 1
ATOM 774 C C . ASN A 1 98 ? 10.343 3.494 -33.900 1.00 64.19 98 ASN A C 1
ATOM 776 O O . ASN A 1 98 ? 11.128 4.388 -34.199 1.00 64.19 98 ASN A O 1
ATOM 780 N N . ALA A 1 99 ? 9.319 3.716 -33.072 1.00 65.75 99 ALA A N 1
ATOM 781 C CA . ALA A 1 99 ? 9.133 4.990 -32.372 1.00 65.75 99 ALA A CA 1
ATOM 782 C C . ALA A 1 99 ? 10.040 5.106 -31.132 1.00 65.75 99 ALA A C 1
ATOM 784 O O . ALA A 1 99 ? 10.408 6.207 -30.730 1.00 65.75 99 ALA A O 1
ATOM 785 N N . VAL A 1 100 ? 10.408 3.968 -30.535 1.00 63.56 100 VAL A N 1
ATOM 786 C CA . VAL A 1 100 ? 11.236 3.885 -29.320 1.00 63.56 100 VAL A CA 1
ATOM 787 C C . VAL A 1 100 ? 12.721 3.638 -29.643 1.00 63.56 100 VAL A C 1
ATOM 789 O O . VAL A 1 100 ? 13.584 3.914 -28.812 1.00 63.56 100 VAL A O 1
ATOM 792 N N . SER A 1 101 ? 13.057 3.216 -30.866 1.00 61.03 101 SER A N 1
ATOM 793 C CA . SER A 1 101 ? 14.434 2.941 -31.317 1.00 61.03 101 SER A CA 1
ATOM 794 C C . SER A 1 101 ? 15.373 4.157 -31.295 1.00 61.03 101 SER A C 1
ATOM 796 O O . SER A 1 101 ? 16.591 3.988 -31.273 1.00 61.03 101 SER A O 1
ATOM 798 N N . GLY A 1 102 ? 14.842 5.384 -31.244 1.00 63.81 102 GLY A N 1
ATOM 799 C CA . GLY A 1 102 ? 15.637 6.603 -31.048 1.00 63.81 102 GLY A CA 1
ATOM 800 C C . GLY A 1 102 ? 16.192 6.771 -29.626 1.00 63.81 102 GLY A C 1
ATOM 801 O O . GLY A 1 102 ? 17.071 7.606 -29.403 1.00 63.81 102 GLY A O 1
ATOM 802 N N . PHE A 1 103 ? 15.710 5.991 -28.654 1.00 63.09 103 PHE A N 1
ATOM 803 C CA . PHE A 1 103 ? 16.087 6.113 -27.248 1.00 63.09 103 PHE A CA 1
ATOM 804 C C . PHE A 1 103 ? 17.217 5.133 -26.898 1.00 63.09 103 PHE A C 1
ATOM 806 O O . PHE A 1 103 ? 16.989 3.985 -26.518 1.00 63.09 103 PHE A O 1
ATOM 813 N N . ARG A 1 104 ? 18.471 5.581 -27.030 1.00 63.59 104 ARG A N 1
ATOM 814 C CA . ARG A 1 104 ? 19.654 4.774 -26.683 1.00 63.59 104 ARG A CA 1
ATOM 815 C C . ARG A 1 104 ? 19.879 4.779 -25.172 1.00 63.59 104 ARG A C 1
ATOM 817 O O . ARG A 1 104 ? 20.537 5.670 -24.639 1.00 63.59 104 ARG A O 1
ATOM 824 N N . PHE A 1 105 ? 19.346 3.779 -24.482 1.00 65.44 105 PHE A N 1
ATOM 825 C CA . PHE A 1 105 ? 19.624 3.567 -23.063 1.00 65.44 105 PHE A CA 1
ATOM 826 C C . PHE A 1 105 ? 20.890 2.719 -22.879 1.00 65.44 105 PHE A C 1
ATOM 828 O O . PHE A 1 105 ? 21.086 1.733 -23.587 1.00 65.44 105 PHE A O 1
ATOM 835 N N . SER A 1 106 ? 21.756 3.081 -21.927 1.00 73.94 106 SER A N 1
ATOM 836 C CA . SER A 1 106 ? 22.892 2.221 -21.568 1.00 73.94 106 SER A CA 1
ATOM 837 C C . SER A 1 106 ? 22.376 0.923 -20.949 1.00 73.94 106 SER A C 1
ATOM 839 O O . SER A 1 106 ? 21.512 0.964 -20.068 1.00 73.94 106 SER A O 1
ATOM 841 N N . GLN A 1 107 ? 22.938 -0.221 -21.355 1.00 71.00 107 GLN A N 1
ATOM 842 C CA . GLN A 1 107 ? 22.572 -1.526 -20.794 1.00 71.00 107 GLN A CA 1
ATOM 843 C C . GLN A 1 107 ? 22.727 -1.539 -19.265 1.00 71.00 107 GLN A C 1
ATOM 845 O O . GLN A 1 107 ? 21.858 -2.034 -18.555 1.00 71.00 107 GLN A O 1
ATOM 850 N N . THR A 1 108 ? 23.785 -0.915 -18.740 1.00 78.00 108 THR A N 1
ATOM 851 C CA . THR A 1 108 ? 24.039 -0.826 -17.293 1.00 78.00 108 THR A CA 1
ATOM 852 C C . THR A 1 108 ? 22.938 -0.076 -16.547 1.00 78.00 108 THR A C 1
ATOM 854 O O . THR A 1 108 ? 22.455 -0.553 -15.521 1.00 78.00 108 THR A O 1
ATOM 857 N N . SER A 1 109 ? 22.490 1.064 -17.077 1.00 75.62 109 SER A N 1
ATOM 858 C CA . SER A 1 109 ? 21.398 1.845 -16.491 1.00 75.62 109 SER A CA 1
ATOM 859 C C . SER A 1 109 ? 20.082 1.071 -16.526 1.00 75.62 109 SER A C 1
ATOM 861 O O . SER A 1 109 ? 19.300 1.150 -15.581 1.00 75.62 109 SER A O 1
ATOM 863 N N . PHE A 1 110 ? 19.836 0.305 -17.592 1.00 75.06 110 PHE A N 1
ATOM 864 C CA . PHE A 1 110 ? 18.642 -0.530 -17.699 1.00 75.06 110 PHE A CA 1
ATOM 865 C C . PHE A 1 110 ? 18.634 -1.631 -16.630 1.00 75.06 110 PHE A C 1
ATOM 867 O O . PHE A 1 110 ? 17.664 -1.754 -15.879 1.00 75.06 110 PHE A O 1
ATOM 874 N N . TYR A 1 111 ? 19.738 -2.375 -16.496 1.00 77.81 111 TYR A N 1
ATOM 875 C CA . TYR A 1 111 ? 19.881 -3.401 -15.460 1.00 77.81 111 TYR A CA 1
ATOM 876 C C . TYR A 1 111 ? 19.760 -2.818 -14.047 1.00 77.81 111 TYR A C 1
ATOM 878 O O . TYR A 1 111 ? 19.123 -3.430 -13.190 1.00 77.81 111 TYR A O 1
ATOM 886 N N . ALA A 1 112 ? 20.295 -1.617 -13.807 1.00 83.50 112 ALA A N 1
ATOM 887 C CA . ALA A 1 112 ? 20.154 -0.928 -12.526 1.00 83.50 112 ALA A CA 1
ATOM 888 C C . ALA A 1 112 ? 18.687 -0.588 -12.207 1.00 83.50 112 ALA A C 1
ATOM 890 O O . ALA A 1 112 ? 18.229 -0.829 -11.089 1.00 83.50 112 ALA A O 1
ATOM 891 N N . ILE A 1 113 ? 17.928 -0.080 -13.186 1.00 81.75 113 ILE A N 1
ATOM 892 C CA . ILE A 1 113 ? 16.496 0.216 -13.021 1.00 81.75 113 ILE A CA 1
ATOM 893 C C . ILE A 1 113 ? 15.701 -1.067 -12.782 1.00 81.75 113 ILE A C 1
ATOM 895 O O . ILE A 1 113 ? 14.850 -1.094 -11.894 1.00 81.75 113 ILE A O 1
ATOM 899 N N . LEU A 1 114 ? 15.995 -2.136 -13.525 1.00 82.19 114 LEU A N 1
ATOM 900 C CA . LEU A 1 114 ? 15.329 -3.426 -13.360 1.00 82.19 114 LEU A CA 1
ATOM 901 C C . LEU A 1 114 ? 15.573 -4.007 -11.960 1.00 82.19 114 LEU A C 1
ATOM 903 O O . LEU A 1 114 ? 14.626 -4.398 -11.279 1.00 82.19 114 LEU A O 1
ATOM 907 N N . MET A 1 115 ? 16.826 -4.008 -11.501 1.00 82.81 115 MET A N 1
ATOM 908 C CA . MET A 1 115 ? 17.192 -4.473 -10.162 1.00 82.81 115 MET A CA 1
ATOM 909 C C . MET A 1 115 ? 16.530 -3.623 -9.069 1.00 82.81 115 MET A C 1
ATOM 911 O O . MET A 1 115 ? 15.996 -4.169 -8.104 1.00 82.81 115 MET A O 1
ATOM 915 N N . CYS A 1 116 ? 16.507 -2.299 -9.241 1.00 84.69 116 CYS A N 1
ATOM 916 C CA . CYS A 1 116 ? 15.838 -1.375 -8.327 1.00 84.69 116 CYS A CA 1
ATOM 917 C C . CYS A 1 116 ? 14.326 -1.639 -8.265 1.00 84.69 116 CYS A C 1
ATOM 919 O O . CYS A 1 116 ? 13.756 -1.723 -7.178 1.00 84.69 116 CYS A O 1
ATOM 921 N N . ALA A 1 117 ? 13.679 -1.860 -9.413 1.00 84.62 117 ALA A N 1
ATOM 922 C CA . ALA A 1 117 ? 12.265 -2.211 -9.462 1.00 84.62 117 ALA A CA 1
ATOM 923 C C . ALA A 1 117 ? 11.999 -3.501 -8.675 1.00 84.62 117 ALA A C 1
ATOM 925 O O . ALA A 1 117 ? 11.180 -3.488 -7.758 1.00 84.62 117 ALA A O 1
ATOM 926 N N . VAL A 1 118 ? 12.733 -4.584 -8.963 1.00 85.00 118 VAL A N 1
ATOM 927 C CA . VAL A 1 118 ? 12.612 -5.874 -8.253 1.00 85.00 118 VAL A CA 1
ATOM 928 C C . VAL A 1 118 ? 12.815 -5.710 -6.744 1.00 85.00 118 VAL A C 1
ATOM 930 O O . VAL A 1 118 ? 12.053 -6.262 -5.950 1.00 85.00 118 VAL A O 1
ATOM 933 N N . MET A 1 119 ? 13.795 -4.908 -6.334 1.00 86.56 119 MET A N 1
ATOM 934 C CA . MET A 1 119 ? 14.038 -4.598 -4.927 1.00 86.56 119 MET A CA 1
ATOM 935 C C . MET A 1 119 ? 12.826 -3.915 -4.279 1.00 86.56 119 MET A C 1
ATOM 937 O O . MET A 1 119 ? 12.395 -4.342 -3.207 1.00 86.56 119 MET A O 1
ATOM 941 N N . LEU A 1 120 ? 12.214 -2.928 -4.939 1.00 84.06 120 LEU A N 1
ATOM 942 C CA . LEU A 1 120 ? 11.002 -2.265 -4.446 1.00 84.06 120 LEU A CA 1
ATOM 943 C C . LEU A 1 120 ? 9.813 -3.234 -4.336 1.00 84.06 120 LEU A C 1
ATOM 945 O O . LEU A 1 120 ? 9.076 -3.180 -3.349 1.00 84.06 120 LEU A O 1
ATOM 949 N N . PHE A 1 121 ? 9.657 -4.166 -5.284 1.00 81.25 121 PHE A N 1
ATOM 950 C CA . PHE A 1 121 ? 8.618 -5.205 -5.215 1.00 81.25 121 PHE A CA 1
ATOM 951 C C . PHE A 1 121 ? 8.731 -6.083 -3.971 1.00 81.25 121 PHE A C 1
ATOM 953 O O . PHE A 1 121 ? 7.706 -6.527 -3.461 1.00 81.25 121 PHE A O 1
ATOM 960 N N . ILE A 1 122 ? 9.947 -6.340 -3.489 1.00 85.62 122 ILE A N 1
ATOM 961 C CA . ILE A 1 122 ? 10.191 -7.140 -2.281 1.00 85.62 122 ILE A CA 1
ATOM 962 C C . ILE A 1 122 ? 10.072 -6.269 -1.024 1.00 85.62 122 ILE A C 1
ATOM 964 O O . ILE A 1 122 ? 9.497 -6.690 -0.018 1.00 85.62 122 ILE A O 1
ATOM 968 N N . GLN A 1 123 ? 10.582 -5.037 -1.071 1.00 86.31 123 GLN A N 1
ATOM 969 C CA . GLN A 1 123 ? 10.585 -4.127 0.075 1.00 86.31 123 GLN A CA 1
ATOM 970 C C . GLN A 1 123 ? 9.178 -3.714 0.508 1.00 86.31 123 GLN A C 1
ATOM 972 O O . GLN A 1 123 ? 8.889 -3.700 1.702 1.00 86.31 123 GLN A O 1
ATOM 977 N N . VAL A 1 124 ? 8.287 -3.417 -0.439 1.00 84.62 124 VAL A N 1
ATOM 978 C CA . VAL A 1 124 ? 6.910 -2.981 -0.156 1.00 84.62 124 VAL A CA 1
ATOM 979 C C . VAL A 1 124 ? 6.102 -4.004 0.671 1.00 84.62 124 VAL A C 1
ATOM 981 O O . VAL A 1 124 ? 5.543 -3.612 1.700 1.00 84.62 124 VAL A O 1
ATOM 984 N N . PRO A 1 125 ? 6.012 -5.301 0.305 1.00 81.81 125 PRO A N 1
ATOM 985 C CA . PRO A 1 125 ? 5.300 -6.295 1.105 1.00 81.81 125 PRO A CA 1
ATOM 986 C C . PRO A 1 125 ? 5.994 -6.588 2.438 1.00 81.81 125 PRO A C 1
ATOM 988 O O . PRO A 1 125 ? 5.296 -6.808 3.427 1.00 81.81 125 PRO A O 1
ATOM 991 N N . LEU A 1 126 ? 7.329 -6.536 2.504 1.00 84.69 126 LEU A N 1
ATOM 992 C CA . LEU A 1 126 ? 8.069 -6.720 3.756 1.00 84.69 126 LEU A CA 1
ATOM 993 C C . LEU A 1 126 ? 7.748 -5.598 4.755 1.00 84.69 126 LEU A C 1
ATOM 995 O O . LEU A 1 126 ? 7.412 -5.875 5.908 1.00 84.69 126 LEU A O 1
ATOM 999 N N . LEU A 1 127 ? 7.753 -4.341 4.298 1.00 84.38 127 LEU A N 1
ATOM 1000 C CA . LEU A 1 127 ? 7.360 -3.190 5.114 1.00 84.38 127 LEU A CA 1
ATOM 1001 C C . LEU A 1 127 ? 5.890 -3.289 5.536 1.00 84.38 127 LEU A C 1
ATOM 1003 O O . LEU A 1 12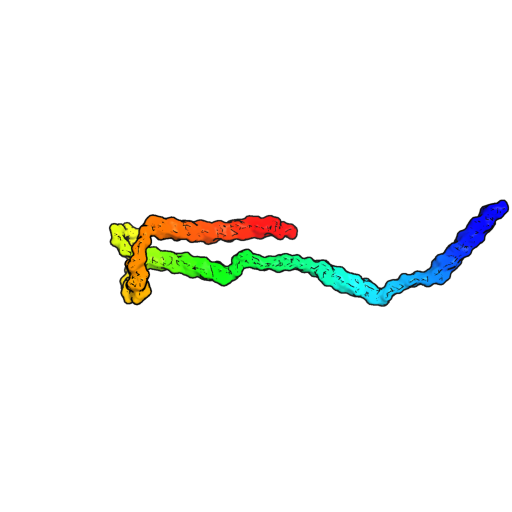7 ? 5.565 -3.074 6.704 1.00 84.38 127 LEU A O 1
ATOM 1007 N N . LYS A 1 128 ? 5.003 -3.678 4.611 1.00 79.44 128 LYS A N 1
ATOM 1008 C CA . LYS A 1 128 ? 3.583 -3.900 4.912 1.00 79.44 128 LYS A CA 1
ATOM 1009 C C . LYS A 1 128 ? 3.405 -4.956 6.005 1.00 79.44 128 LYS A C 1
ATOM 1011 O O . LYS A 1 128 ? 2.629 -4.734 6.929 1.00 79.44 128 LYS A O 1
ATOM 1016 N N . HIS A 1 129 ? 4.123 -6.075 5.919 1.00 80.38 129 HIS A N 1
ATOM 1017 C CA . HIS A 1 129 ? 4.058 -7.146 6.910 1.00 80.38 129 HIS A CA 1
ATOM 1018 C C . HIS A 1 129 ? 4.561 -6.682 8.285 1.00 80.38 129 HIS A C 1
ATOM 1020 O O . HIS A 1 129 ? 3.893 -6.912 9.293 1.00 80.38 129 HIS A O 1
ATOM 1026 N N . TYR A 1 130 ? 5.688 -5.965 8.323 1.00 83.31 130 TYR A N 1
ATOM 1027 C CA . TYR A 1 130 ? 6.256 -5.422 9.557 1.00 83.31 130 TYR A CA 1
ATOM 1028 C C . TYR A 1 130 ? 5.301 -4.449 10.270 1.00 83.31 130 TYR A C 1
ATOM 1030 O O . TYR A 1 130 ? 5.071 -4.579 11.472 1.00 83.31 130 TYR A O 1
ATOM 1038 N N . PHE A 1 131 ? 4.699 -3.506 9.536 1.00 80.25 131 PHE A N 1
ATOM 1039 C CA . PHE A 1 131 ? 3.741 -2.558 10.116 1.00 80.25 131 PHE A CA 1
ATOM 1040 C C . PHE A 1 131 ? 2.421 -3.220 10.522 1.00 80.25 131 PHE A C 1
ATOM 1042 O O . PHE A 1 131 ? 1.872 -2.852 11.557 1.00 80.25 131 PHE A O 1
ATOM 1049 N N . ASN A 1 132 ? 1.931 -4.210 9.767 1.00 76.94 132 ASN A N 1
ATOM 1050 C CA . ASN A 1 132 ? 0.711 -4.937 10.132 1.00 76.94 132 ASN A CA 1
ATOM 1051 C C . ASN A 1 132 ? 0.869 -5.650 11.481 1.00 76.94 132 ASN A C 1
ATOM 1053 O O . ASN A 1 132 ? 0.017 -5.513 12.348 1.00 76.94 132 ASN A O 1
ATOM 1057 N N . LYS A 1 133 ? 2.015 -6.310 11.691 1.00 75.56 133 LYS A N 1
ATOM 1058 C CA . LYS A 1 133 ? 2.337 -7.001 12.946 1.00 75.56 133 LYS A CA 1
ATOM 1059 C C . LYS A 1 133 ? 2.447 -6.061 14.155 1.00 75.56 133 LYS A C 1
ATOM 1061 O O . LYS A 1 133 ? 2.259 -6.495 15.281 1.00 75.56 133 LYS A O 1
ATOM 1066 N N . ARG A 1 134 ? 2.781 -4.784 13.942 1.00 74.38 134 ARG A N 1
ATOM 1067 C CA . ARG A 1 134 ? 2.875 -3.777 15.015 1.00 74.38 134 ARG A CA 1
ATOM 1068 C C . ARG A 1 134 ? 1.522 -3.137 15.356 1.00 74.38 134 ARG A C 1
ATOM 1070 O O . ARG A 1 134 ? 1.394 -2.553 16.424 1.00 74.38 134 ARG A O 1
ATOM 1077 N N . MET A 1 135 ? 0.562 -3.183 14.432 1.00 70.94 135 MET A N 1
ATOM 1078 C CA . MET A 1 135 ? -0.737 -2.503 14.541 1.00 70.94 135 MET A CA 1
ATOM 1079 C C . MET A 1 135 ? -1.874 -3.450 14.961 1.00 70.94 135 MET A C 1
ATOM 1081 O O . MET A 1 135 ? -2.966 -2.970 15.250 1.00 70.94 135 MET A O 1
ATOM 1085 N N . GLU A 1 136 ? -1.633 -4.765 15.009 1.00 58.81 136 GLU A N 1
ATOM 1086 C CA . GLU A 1 136 ? -2.448 -5.706 15.787 1.00 58.81 136 GLU A CA 1
ATOM 1087 C C . GLU A 1 136 ? -2.184 -5.459 17.282 1.00 58.81 136 GLU A C 1
ATOM 1089 O O . GLU A 1 136 ? -1.193 -5.940 17.833 1.00 58.81 136 GLU A O 1
ATOM 1094 N N . PHE A 1 137 ? -3.042 -4.642 17.898 1.00 51.12 137 PHE A N 1
ATOM 1095 C CA . PHE A 1 137 ? -3.260 -4.612 19.346 1.00 51.12 137 PHE A CA 1
ATOM 1096 C C . PHE A 1 137 ? -4.359 -5.606 19.716 1.00 51.12 137 PHE A C 1
ATOM 1098 O O . PHE A 1 137 ? -5.361 -5.660 18.964 1.00 51.12 137 PHE A O 1
#